Protein AF-A0A7S4FMS3-F1 (afdb_monomer_lite)

Structure (mmCIF, N/CA/C/O backbone):
data_AF-A0A7S4FMS3-F1
#
_entry.id   AF-A0A7S4FMS3-F1
#
loop_
_atom_site.group_PDB
_atom_site.id
_atom_site.type_symbol
_atom_site.label_atom_id
_atom_site.label_alt_id
_atom_site.label_comp_id
_atom_site.label_asym_id
_atom_site.label_entity_id
_atom_site.label_seq_id
_atom_site.pdbx_PDB_ins_code
_atom_site.Cartn_x
_atom_site.Cartn_y
_atom_site.Cartn_z
_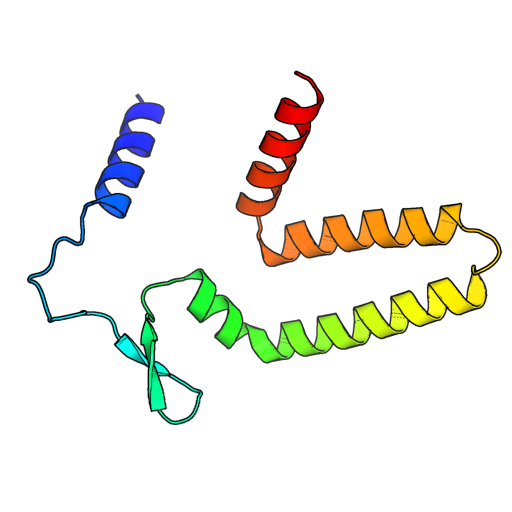atom_site.occupancy
_atom_site.B_iso_or_equiv
_atom_site.auth_seq_id
_atom_site.auth_comp_id
_atom_site.auth_asym_id
_atom_site.auth_atom_id
_atom_site.pdbx_PDB_model_num
ATOM 1 N N . LEU A 1 1 ? 26.649 23.965 -5.077 1.00 46.44 1 LEU A N 1
ATOM 2 C CA . LEU A 1 1 ? 27.291 23.131 -6.122 1.00 46.44 1 LEU A CA 1
ATOM 3 C C . LEU A 1 1 ? 26.547 21.806 -6.352 1.00 46.44 1 LEU A C 1
ATOM 5 O O . LEU A 1 1 ? 26.265 21.515 -7.502 1.00 46.44 1 LEU A O 1
ATOM 9 N N . ALA A 1 2 ? 26.116 21.070 -5.314 1.00 49.88 2 ALA A N 1
ATOM 10 C CA . ALA A 1 2 ? 25.340 19.823 -5.475 1.00 49.88 2 ALA A CA 1
ATOM 11 C C . ALA A 1 2 ? 23.925 19.992 -6.088 1.00 49.88 2 ALA A C 1
ATOM 13 O O . ALA A 1 2 ? 23.486 19.149 -6.861 1.00 49.88 2 ALA A O 1
ATOM 14 N N . GLY A 1 3 ? 23.225 21.099 -5.801 1.00 47.09 3 GLY A N 1
ATOM 15 C CA . GLY A 1 3 ? 21.862 21.335 -6.314 1.00 47.09 3 GLY A CA 1
ATOM 16 C C . GLY A 1 3 ? 21.779 21.646 -7.814 1.00 47.09 3 GLY A C 1
ATOM 17 O O . GLY A 1 3 ? 20.787 21.314 -8.450 1.00 47.09 3 GLY A O 1
ATOM 18 N N . ILE A 1 4 ? 22.838 22.224 -8.393 1.00 59.59 4 ILE A N 1
ATOM 19 C CA . ILE A 1 4 ? 22.902 22.523 -9.834 1.00 59.59 4 ILE A CA 1
ATOM 20 C C . ILE A 1 4 ? 23.151 21.232 -10.620 1.00 59.59 4 ILE A C 1
ATOM 22 O O . ILE A 1 4 ? 22.503 21.008 -11.632 1.00 59.59 4 ILE A O 1
ATOM 26 N N . GLY A 1 5 ? 24.011 20.340 -10.111 1.00 59.66 5 GLY A N 1
ATOM 27 C CA . GLY A 1 5 ? 24.220 19.018 -10.709 1.00 59.66 5 GLY A CA 1
ATOM 28 C C . GLY A 1 5 ? 22.946 18.169 -10.726 1.00 59.66 5 GLY A C 1
ATOM 29 O O . GLY A 1 5 ? 22.653 17.540 -11.736 1.00 59.66 5 GLY A O 1
ATOM 30 N N . TYR A 1 6 ? 22.149 18.217 -9.653 1.00 59.34 6 TYR A N 1
ATOM 31 C CA . TYR A 1 6 ? 20.861 17.517 -9.593 1.00 59.34 6 TYR A CA 1
ATOM 32 C C . TYR A 1 6 ? 19.832 18.105 -10.568 1.00 59.34 6 TYR A C 1
ATOM 34 O O . TYR A 1 6 ? 19.172 17.360 -11.282 1.00 59.34 6 TYR A O 1
ATOM 42 N N . ALA A 1 7 ? 19.737 19.435 -10.660 1.00 56.91 7 ALA A N 1
ATOM 43 C CA . ALA A 1 7 ? 18.845 20.091 -11.614 1.00 56.91 7 ALA A CA 1
ATOM 44 C C . ALA A 1 7 ? 19.245 19.808 -13.073 1.00 56.91 7 ALA A C 1
ATOM 46 O O . ALA A 1 7 ? 18.383 19.531 -13.898 1.00 56.91 7 ALA A O 1
ATOM 47 N N . CYS A 1 8 ? 20.544 19.816 -13.390 1.00 58.78 8 CYS A N 1
ATOM 48 C CA . CYS A 1 8 ? 21.042 19.474 -14.724 1.00 58.78 8 CYS A CA 1
ATOM 49 C C . CYS A 1 8 ? 20.832 17.994 -15.072 1.00 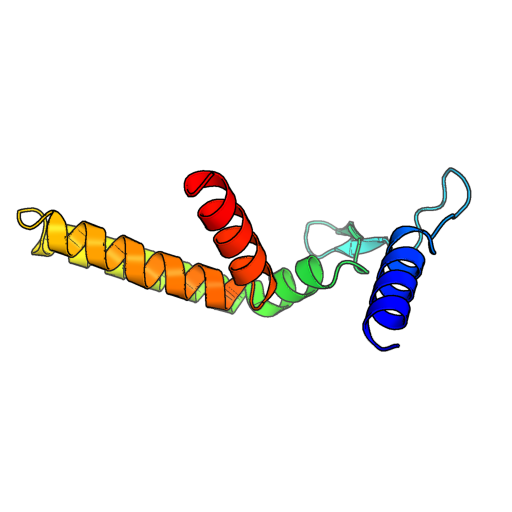58.78 8 CYS A C 1
ATOM 51 O O . CYS A 1 8 ? 20.512 17.702 -16.218 1.00 58.78 8 CYS A O 1
ATOM 53 N N . PHE A 1 9 ? 20.966 17.080 -14.105 1.00 64.06 9 PHE A N 1
ATOM 54 C CA . PHE A 1 9 ? 20.658 15.661 -14.301 1.00 64.06 9 PHE A CA 1
ATOM 55 C C . PHE A 1 9 ? 19.170 15.452 -14.600 1.00 64.06 9 PHE A C 1
ATOM 57 O O . PHE A 1 9 ? 18.841 14.808 -15.584 1.00 64.06 9 PHE A O 1
ATOM 64 N N . VAL A 1 10 ? 18.279 16.077 -13.822 1.00 61.72 10 VAL A N 1
ATOM 65 C CA . VAL A 1 10 ? 16.826 15.997 -14.045 1.00 61.72 10 VAL A CA 1
ATOM 66 C C . VAL A 1 10 ? 16.432 16.610 -15.388 1.00 61.72 10 VAL A C 1
ATOM 68 O O . VAL A 1 10 ? 15.600 16.046 -16.076 1.00 61.72 10 VAL A O 1
ATOM 71 N N . ILE A 1 11 ? 17.030 17.735 -15.794 1.00 58.66 11 ILE A N 1
ATOM 72 C CA . ILE A 1 11 ? 16.745 18.369 -17.093 1.00 58.66 11 ILE A CA 1
ATOM 73 C C . ILE A 1 11 ? 17.271 17.521 -18.261 1.00 58.66 11 ILE A C 1
ATOM 75 O O . ILE A 1 11 ? 16.595 17.420 -19.279 1.00 58.66 11 ILE A O 1
ATOM 79 N N . TRP A 1 12 ? 18.447 16.902 -18.130 1.00 61.00 12 TRP A N 1
ATOM 80 C CA . TRP A 1 12 ? 18.982 15.983 -19.140 1.00 61.00 12 TRP A CA 1
ATOM 81 C C . TRP A 1 12 ? 18.133 14.713 -19.264 1.00 61.00 12 TRP A C 1
ATOM 83 O O . TRP A 1 12 ? 17.894 14.253 -20.371 1.00 61.00 12 TRP A O 1
ATOM 93 N N . ASP A 1 13 ? 17.631 14.188 -18.149 1.00 61.31 13 ASP A N 1
ATOM 94 C CA . ASP A 1 13 ? 16.712 13.045 -18.114 1.00 61.31 13 ASP A CA 1
ATOM 95 C C . ASP A 1 13 ? 15.331 13.403 -18.704 1.00 61.31 13 ASP A C 1
ATOM 97 O O . ASP A 1 13 ? 14.758 12.633 -19.465 1.00 61.31 13 ASP A O 1
ATOM 101 N N . LEU A 1 14 ? 14.829 14.622 -18.452 1.00 51.41 14 LEU A N 1
ATOM 102 C CA . LEU A 1 14 ? 13.537 15.092 -18.977 1.00 51.41 14 LEU A CA 1
ATOM 103 C C . LEU A 1 14 ? 13.551 15.438 -20.477 1.00 51.41 14 LEU A C 1
ATOM 105 O O . LEU A 1 14 ? 12.501 15.397 -21.115 1.00 51.41 14 LEU A O 1
ATOM 109 N N . PHE A 1 15 ? 14.695 15.870 -21.020 1.00 52.91 15 PHE A N 1
ATOM 110 C CA . PHE A 1 15 ? 14.810 16.409 -22.387 1.00 52.91 15 PHE A CA 1
ATOM 111 C C . PHE A 1 15 ? 15.807 15.658 -23.284 1.00 52.91 15 PHE A C 1
ATOM 113 O O . PHE A 1 15 ? 15.976 16.034 -24.443 1.00 52.91 15 PHE A O 1
ATOM 120 N N . GLY A 1 16 ? 16.483 14.626 -22.777 1.00 50.22 16 GLY A N 1
ATOM 121 C CA . GLY A 1 16 ? 17.525 13.894 -23.501 1.00 50.22 16 GLY A CA 1
ATOM 122 C C . GLY A 1 16 ? 17.019 13.012 -24.643 1.00 50.22 16 GLY A C 1
ATOM 123 O O . GLY A 1 16 ? 17.825 12.606 -25.475 1.00 50.22 16 GLY A O 1
ATOM 124 N N . ASP A 1 17 ? 15.712 12.758 -24.724 1.00 51.00 17 ASP A N 1
ATOM 125 C CA . ASP A 1 17 ? 15.139 11.755 -25.629 1.00 51.00 17 ASP A CA 1
ATOM 126 C C . ASP A 1 17 ? 14.322 12.370 -26.781 1.00 51.00 17 ASP A C 1
ATOM 128 O O . ASP A 1 17 ? 13.188 11.991 -27.075 1.00 51.00 17 ASP A O 1
ATOM 132 N N . VAL A 1 18 ? 14.891 13.378 -27.452 1.00 53.69 18 VAL A N 1
ATOM 133 C CA . VAL A 1 18 ? 14.301 13.928 -28.684 1.00 53.69 18 VAL A CA 1
ATOM 134 C C . VAL A 1 18 ? 14.656 13.008 -29.855 1.00 53.69 18 VAL A C 1
ATOM 136 O O . VAL A 1 18 ? 15.651 13.220 -30.548 1.00 53.69 18 VAL A O 1
ATOM 139 N N . THR A 1 19 ? 13.847 11.973 -30.077 1.00 50.78 19 THR A N 1
ATOM 140 C CA . THR A 1 19 ? 13.906 11.128 -31.280 1.00 50.78 19 THR A CA 1
ATOM 141 C C . THR A 1 19 ? 12.865 11.551 -32.325 1.00 50.78 19 THR A C 1
ATOM 143 O O . THR A 1 19 ? 11.839 12.159 -32.017 1.00 50.78 19 THR A O 1
ATOM 146 N N . GLU A 1 20 ? 13.181 11.291 -33.598 1.00 48.66 20 GLU A N 1
ATOM 147 C CA . GLU A 1 20 ? 12.405 11.721 -34.767 1.00 48.66 20 GLU A CA 1
ATOM 148 C C . GLU A 1 20 ? 10.937 11.244 -34.745 1.00 48.66 20 GLU A C 1
ATOM 150 O O . GLU 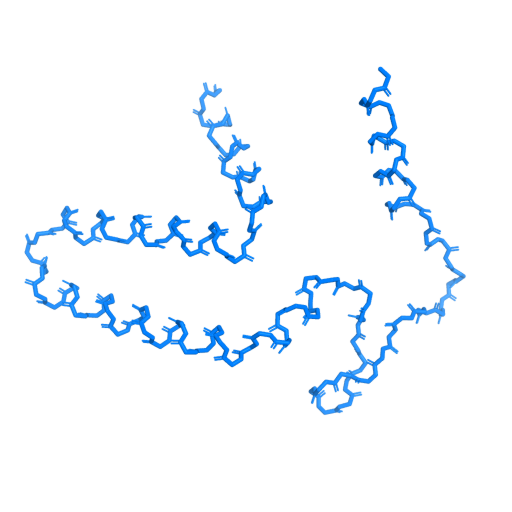A 1 20 ? 10.632 10.167 -34.219 1.00 48.66 20 GLU A O 1
ATOM 155 N N . PRO A 1 21 ? 10.000 12.014 -35.340 1.00 40.94 21 PRO A N 1
ATOM 156 C CA . PRO A 1 21 ? 8.577 11.701 -35.295 1.00 40.94 21 PRO A CA 1
ATOM 157 C C . PRO A 1 21 ? 8.283 10.356 -35.974 1.00 40.94 21 PRO A C 1
ATOM 159 O O . PRO A 1 21 ? 8.285 10.247 -37.197 1.00 40.94 21 PRO A O 1
ATOM 162 N N . GLY A 1 22 ? 7.990 9.336 -35.162 1.00 52.62 22 GLY A N 1
ATOM 163 C CA . GLY A 1 22 ? 7.499 8.030 -35.617 1.00 52.62 22 GLY A CA 1
ATOM 164 C C . GLY A 1 22 ? 8.324 6.816 -35.189 1.00 52.62 22 GLY A C 1
ATOM 165 O O . GLY A 1 22 ? 7.878 5.695 -35.426 1.00 52.62 22 GLY A O 1
ATOM 166 N N . GLN A 1 23 ? 9.475 6.998 -34.536 1.00 45.81 23 GLN A N 1
ATOM 167 C CA . GLN A 1 23 ? 10.318 5.885 -34.098 1.00 45.81 23 GLN A CA 1
ATOM 168 C C . GLN A 1 23 ? 10.451 5.879 -32.574 1.00 45.81 23 GLN A C 1
ATOM 170 O O . GLN A 1 23 ? 11.409 6.390 -32.008 1.00 45.81 23 GLN A O 1
ATOM 175 N N . VAL A 1 24 ? 9.456 5.298 -31.908 1.00 53.88 24 VAL A N 1
ATOM 176 C CA . VAL A 1 24 ? 9.447 5.152 -30.451 1.00 53.88 24 VAL A CA 1
ATOM 177 C C . VAL A 1 24 ? 10.447 4.042 -30.080 1.00 53.88 24 VAL A C 1
ATOM 179 O O . VAL A 1 24 ? 10.138 2.853 -30.178 1.00 53.88 24 VAL A O 1
ATOM 182 N N . GLN A 1 25 ? 11.694 4.413 -29.776 1.00 57.31 25 GLN A N 1
ATOM 183 C CA . GLN A 1 25 ? 12.710 3.478 -29.278 1.00 57.31 25 GLN A CA 1
ATOM 184 C C . GLN A 1 25 ? 12.336 3.044 -27.850 1.00 57.31 25 GLN A C 1
ATOM 186 O O . GLN A 1 25 ? 11.820 3.851 -27.087 1.00 57.31 25 GLN A O 1
ATOM 191 N N . GLY A 1 26 ? 12.546 1.769 -27.494 1.00 61.69 26 GLY A N 1
ATOM 192 C CA . GLY A 1 26 ? 12.289 1.265 -26.129 1.00 61.69 26 GLY A CA 1
ATOM 193 C C . GLY A 1 26 ? 11.007 0.479 -25.892 1.00 61.69 26 GLY A C 1
ATOM 194 O O . GLY A 1 26 ? 10.780 -0.020 -24.789 1.00 61.69 26 GLY A O 1
ATOM 195 N N . LEU A 1 27 ? 10.182 0.324 -26.926 1.00 63.03 27 LEU A N 1
ATOM 196 C CA . LEU A 1 27 ? 9.038 -0.574 -26.872 1.00 63.03 27 LEU A CA 1
ATOM 197 C C . LEU A 1 27 ? 9.478 -2.016 -27.111 1.00 63.03 27 LEU A C 1
ATOM 199 O O . LEU A 1 27 ? 9.754 -2.422 -28.240 1.00 63.03 27 LEU A O 1
ATOM 203 N N . GLU A 1 28 ? 9.488 -2.797 -26.041 1.00 69.06 28 GLU A N 1
ATOM 204 C CA . GLU A 1 28 ? 9.704 -4.237 -26.100 1.00 69.06 28 GLU A CA 1
ATOM 205 C C . GLU A 1 28 ? 8.360 -4.977 -26.013 1.00 69.06 28 GLU A C 1
ATOM 207 O O . GLU A 1 28 ? 7.394 -4.468 -25.427 1.00 69.06 28 GLU A O 1
ATOM 212 N N . PRO A 1 29 ? 8.244 -6.176 -26.612 1.00 67.94 29 PRO A N 1
ATOM 213 C CA . PRO A 1 29 ? 7.049 -6.998 -26.475 1.00 67.94 29 PRO A CA 1
ATOM 214 C C . PRO A 1 29 ? 6.809 -7.345 -25.001 1.00 67.94 29 PRO A C 1
ATOM 216 O O . PRO A 1 29 ? 7.560 -8.100 -24.388 1.00 67.94 29 PRO A O 1
ATOM 219 N N . GLY A 1 30 ? 5.742 -6.782 -24.438 1.00 66.69 30 GLY A N 1
ATOM 220 C CA . GLY A 1 30 ? 5.345 -6.981 -23.055 1.00 66.69 30 GLY A CA 1
ATOM 221 C C . GLY A 1 30 ? 4.627 -8.306 -22.813 1.00 66.69 30 GLY A C 1
ATOM 222 O O . GLY A 1 30 ? 4.157 -8.988 -23.727 1.00 66.69 30 GLY A O 1
ATOM 223 N N . PHE A 1 31 ? 4.477 -8.636 -21.531 1.00 66.50 31 PHE A N 1
ATOM 224 C CA . PHE A 1 31 ? 3.854 -9.874 -21.052 1.00 66.50 31 PHE A CA 1
ATOM 225 C C . PHE A 1 31 ? 2.390 -10.065 -21.512 1.00 66.50 31 PHE A C 1
ATOM 227 O O . PHE A 1 31 ? 1.922 -11.189 -21.690 1.00 66.50 31 PHE A O 1
ATOM 234 N N . LEU A 1 32 ? 1.647 -8.976 -21.739 1.00 67.31 32 LEU A N 1
ATOM 235 C CA . LEU A 1 32 ? 0.230 -9.008 -22.114 1.00 67.31 32 LEU A CA 1
ATOM 236 C C . LEU A 1 32 ? 0.058 -9.120 -23.636 1.00 67.31 32 LEU A C 1
ATOM 238 O O . LEU A 1 32 ? 0.082 -8.118 -24.346 1.00 67.31 32 LEU A O 1
ATOM 242 N N . PHE A 1 33 ? -0.149 -10.342 -24.134 1.00 73.75 33 PHE A N 1
ATOM 243 C CA . PHE A 1 33 ? -0.477 -10.639 -25.542 1.00 73.75 33 PHE A CA 1
ATOM 244 C C . PHE A 1 33 ? 0.505 -10.058 -26.576 1.00 73.75 33 PHE A C 1
ATOM 246 O O . PHE A 1 33 ? 0.107 -9.733 -27.694 1.00 73.75 33 PHE A O 1
ATOM 253 N N . GLY A 1 34 ? 1.781 -9.896 -26.210 1.00 66.25 34 GLY A N 1
ATOM 254 C CA . GLY A 1 34 ? 2.783 -9.287 -27.088 1.00 66.25 34 GLY A CA 1
ATOM 255 C C . GLY A 1 34 ? 2.528 -7.804 -27.366 1.00 66.25 34 GLY A C 1
ATOM 256 O O . GLY A 1 34 ? 3.074 -7.258 -28.323 1.00 66.25 34 GLY A O 1
ATOM 257 N N . ARG A 1 35 ? 1.693 -7.141 -26.551 1.00 71.56 35 ARG A N 1
ATOM 258 C CA . ARG A 1 35 ? 1.519 -5.693 -26.607 1.00 71.56 35 ARG A CA 1
ATOM 259 C C . ARG A 1 35 ? 2.867 -5.051 -26.319 1.00 71.56 35 ARG A C 1
ATOM 261 O O . ARG A 1 35 ? 3.457 -5.290 -25.271 1.00 71.56 35 ARG A O 1
ATOM 268 N N . LEU A 1 36 ? 3.317 -4.223 -27.250 1.00 68.94 36 LEU A N 1
ATOM 269 C CA . LEU A 1 36 ? 4.508 -3.413 -27.074 1.00 68.94 36 LEU A CA 1
ATOM 270 C C . LEU A 1 36 ? 4.321 -2.502 -25.854 1.00 68.94 36 LEU A C 1
ATOM 272 O O . LEU A 1 36 ? 3.333 -1.766 -25.762 1.00 68.94 36 LEU A O 1
ATOM 276 N N . THR A 1 37 ? 5.254 -2.587 -24.916 1.00 67.56 37 THR A N 1
ATOM 277 C CA . THR A 1 37 ? 5.293 -1.782 -23.695 1.00 67.56 37 THR A CA 1
ATOM 278 C C . THR A 1 37 ? 6.626 -1.073 -23.605 1.00 67.56 37 THR A C 1
ATOM 280 O O . THR A 1 37 ? 7.653 -1.648 -23.954 1.00 67.56 37 THR A O 1
ATOM 283 N N . ASP A 1 38 ? 6.589 0.163 -23.126 1.00 68.50 38 ASP A N 1
ATOM 284 C CA . ASP A 1 38 ? 7.788 0.916 -22.792 1.00 68.50 38 ASP A CA 1
ATOM 285 C C . ASP A 1 38 ? 8.497 0.235 -21.610 1.00 68.50 38 ASP A C 1
ATOM 287 O O . ASP A 1 38 ? 7.942 0.146 -20.513 1.00 68.50 38 ASP A O 1
ATOM 291 N N . MET A 1 39 ? 9.676 -0.334 -21.867 1.00 65.38 39 MET A N 1
ATOM 292 C CA . MET A 1 39 ? 10.499 -1.026 -20.865 1.00 65.38 39 MET A CA 1
ATOM 293 C C . MET A 1 39 ? 11.592 -0.126 -20.270 1.00 65.38 39 MET A C 1
ATOM 295 O O . MET A 1 39 ? 12.320 -0.569 -19.373 1.00 65.38 39 MET A O 1
ATOM 299 N N . TYR A 1 40 ? 11.718 1.126 -20.732 1.00 67.75 40 TYR A N 1
ATOM 300 C CA . TYR A 1 40 ? 12.618 2.099 -20.107 1.00 67.75 40 TYR A CA 1
ATOM 301 C C . TYR A 1 40 ? 12.061 2.639 -18.792 1.00 67.75 40 TYR A C 1
ATOM 303 O O . TYR A 1 40 ? 12.844 2.987 -17.906 1.00 67.75 40 TYR A O 1
ATOM 311 N N . ASP A 1 41 ? 10.737 2.634 -18.621 1.00 70.31 41 ASP A N 1
ATOM 312 C CA . ASP A 1 41 ? 10.110 2.997 -17.357 1.00 70.31 41 ASP A CA 1
ATOM 313 C C . ASP A 1 41 ? 10.457 1.967 -16.265 1.00 70.31 41 ASP A C 1
ATOM 315 O O . ASP A 1 41 ? 9.941 0.844 -16.207 1.00 70.31 41 ASP A O 1
ATOM 319 N N . ILE A 1 42 ? 11.362 2.379 -15.374 1.00 69.38 42 ILE A N 1
ATOM 320 C CA . ILE A 1 42 ? 11.811 1.600 -14.218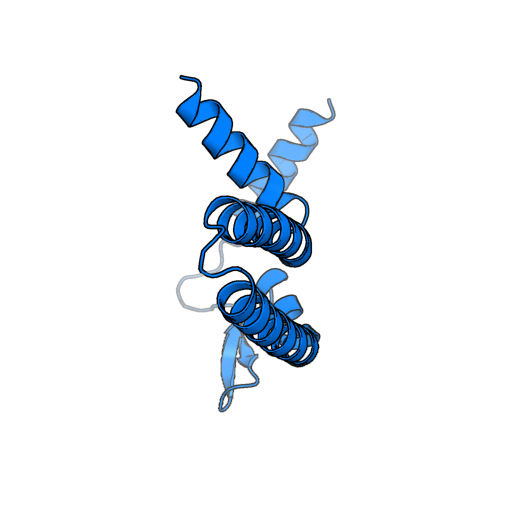 1.00 69.38 42 ILE A CA 1
ATOM 321 C C . ILE A 1 42 ? 10.641 1.217 -13.307 1.00 69.38 42 ILE A C 1
ATOM 323 O O . ILE A 1 42 ? 10.624 0.102 -12.792 1.00 69.38 42 ILE A O 1
ATOM 327 N N . GLN A 1 43 ? 9.642 2.091 -13.145 1.00 70.06 43 GLN A N 1
ATOM 328 C CA . GLN A 1 43 ? 8.485 1.817 -12.293 1.00 70.06 43 GLN A CA 1
ATOM 329 C C . GLN A 1 43 ? 7.600 0.736 -12.912 1.00 70.06 43 GLN A C 1
ATOM 331 O O . GLN A 1 43 ? 7.105 -0.145 -12.205 1.00 70.06 43 GLN A O 1
ATOM 336 N N . TRP A 1 44 ? 7.415 0.782 -14.234 1.00 71.62 44 TRP A N 1
ATOM 337 C CA . TRP A 1 44 ? 6.643 -0.226 -14.954 1.00 71.62 44 TRP A CA 1
ATOM 338 C C . TRP A 1 44 ? 7.306 -1.602 -14.880 1.00 71.62 44 TRP A C 1
ATOM 340 O O . TRP A 1 44 ? 6.636 -2.590 -14.572 1.00 71.62 44 TRP A O 1
ATOM 350 N N . ARG A 1 45 ? 8.623 -1.675 -15.099 1.00 74.56 45 ARG A N 1
ATOM 351 C CA . ARG A 1 45 ? 9.372 -2.934 -14.997 1.00 74.56 45 ARG A CA 1
ATOM 352 C C . ARG A 1 45 ? 9.337 -3.505 -13.579 1.00 74.56 45 ARG A C 1
ATOM 354 O O . ARG A 1 45 ? 8.966 -4.665 -13.409 1.00 74.56 45 ARG A O 1
ATOM 361 N N . ASP A 1 46 ? 9.608 -2.683 -12.567 1.00 73.69 46 ASP A N 1
ATOM 362 C CA . ASP A 1 46 ? 9.597 -3.117 -11.166 1.00 73.69 46 ASP A CA 1
ATOM 363 C C . ASP A 1 46 ? 8.209 -3.606 -10.723 1.00 73.69 46 ASP A C 1
ATOM 365 O O . ASP A 1 46 ? 8.102 -4.564 -9.952 1.00 73.69 46 ASP A O 1
ATOM 369 N N . PHE A 1 47 ? 7.128 -3.002 -11.231 1.00 73.69 47 PHE A N 1
ATOM 370 C CA . PHE A 1 47 ? 5.765 -3.472 -10.978 1.00 73.69 47 PHE A CA 1
ATOM 371 C C . PHE A 1 47 ? 5.535 -4.891 -11.510 1.00 73.69 47 PHE A C 1
ATOM 373 O O . PHE A 1 47 ? 4.959 -5.726 -10.807 1.00 73.69 47 PHE A O 1
ATOM 380 N N . TRP A 1 48 ? 5.990 -5.181 -12.731 1.00 75.69 48 TRP A N 1
ATOM 381 C CA . TRP A 1 48 ? 5.839 -6.504 -13.338 1.00 75.69 48 TRP A CA 1
ATOM 382 C C . TRP A 1 48 ? 6.725 -7.556 -12.680 1.00 75.69 48 TRP A C 1
ATOM 384 O O . TRP A 1 48 ? 6.238 -8.647 -12.374 1.00 75.69 48 TRP A O 1
ATOM 394 N N . ASP A 1 49 ? 7.974 -7.210 -12.383 1.00 79.12 49 ASP A N 1
ATOM 395 C CA . ASP A 1 49 ? 8.917 -8.106 -11.711 1.00 79.12 49 ASP A CA 1
ATOM 396 C C . ASP A 1 49 ? 8.436 -8.484 -10.299 1.00 79.12 49 ASP A C 1
ATOM 398 O O . ASP A 1 49 ? 8.697 -9.587 -9.813 1.00 79.12 49 ASP A O 1
ATOM 402 N N . ASN A 1 50 ? 7.652 -7.610 -9.658 1.00 78.06 50 ASN A N 1
ATOM 403 C CA . ASN A 1 50 ? 7.105 -7.828 -8.319 1.00 78.06 50 ASN A CA 1
ATOM 404 C C . ASN A 1 50 ? 5.601 -8.145 -8.300 1.00 78.06 50 ASN A C 1
ATOM 406 O O . ASN A 1 50 ? 5.017 -8.246 -7.217 1.00 78.06 50 ASN A O 1
ATOM 410 N N . LEU A 1 51 ? 4.958 -8.363 -9.453 1.00 80.88 51 LEU A N 1
ATOM 411 C CA . LEU A 1 51 ? 3.498 -8.504 -9.571 1.00 80.88 51 LEU A CA 1
ATOM 412 C C . LEU A 1 51 ? 2.925 -9.580 -8.636 1.00 80.88 51 LEU A C 1
ATOM 414 O O . LEU A 1 51 ? 1.877 -9.396 -8.017 1.00 80.88 51 LEU A O 1
ATOM 418 N N . LEU A 1 52 ? 3.628 -10.705 -8.503 1.00 79.00 52 LEU A N 1
ATOM 419 C CA . LEU A 1 52 ? 3.214 -11.807 -7.637 1.00 79.00 52 LEU A CA 1
ATOM 420 C C . LEU A 1 52 ? 3.284 -11.428 -6.149 1.00 79.00 52 LEU A C 1
ATOM 422 O O . LEU A 1 52 ? 2.356 -11.722 -5.394 1.00 79.00 52 LEU A O 1
ATOM 426 N N . ILE A 1 53 ? 4.346 -10.733 -5.731 1.00 78.75 53 ILE A N 1
ATOM 427 C CA . ILE A 1 53 ? 4.516 -10.245 -4.354 1.00 78.75 53 ILE A CA 1
ATOM 428 C C . ILE A 1 53 ? 3.442 -9.197 -4.038 1.00 78.75 53 ILE A C 1
ATOM 430 O O . ILE A 1 53 ? 2.799 -9.267 -2.989 1.00 78.75 53 ILE A O 1
ATOM 434 N N . LEU A 1 54 ? 3.186 -8.282 -4.975 1.00 79.56 54 LEU A N 1
ATOM 435 C CA . LEU A 1 54 ? 2.131 -7.273 -4.879 1.00 79.56 54 LEU A CA 1
ATOM 436 C C . LEU A 1 54 ? 0.740 -7.910 -4.784 1.00 79.56 54 LEU A C 1
ATOM 438 O O . LEU A 1 54 ? -0.080 -7.491 -3.967 1.00 79.56 54 LEU A O 1
ATOM 442 N N . GLY A 1 55 ? 0.486 -8.965 -5.562 1.00 81.75 55 GLY A N 1
ATOM 443 C CA . GLY A 1 55 ? -0.755 -9.734 -5.506 1.00 81.75 55 GLY A CA 1
ATOM 444 C C . GLY A 1 55 ? -0.975 -10.394 -4.143 1.00 81.75 55 GLY A C 1
ATOM 445 O O . GLY A 1 55 ? -2.054 -10.265 -3.560 1.00 81.75 55 GLY A O 1
ATOM 446 N N . ILE A 1 56 ? 0.054 -11.045 -3.591 1.00 83.75 56 ILE A N 1
ATOM 447 C CA . ILE A 1 56 ? -0.005 -11.637 -2.245 1.00 83.75 56 ILE A CA 1
ATOM 448 C C . ILE A 1 56 ? -0.272 -10.551 -1.198 1.00 83.75 56 ILE A C 1
ATOM 450 O O . ILE A 1 56 ? -1.165 -10.707 -0.361 1.00 83.75 56 ILE A O 1
ATOM 454 N N . LEU A 1 57 ? 0.454 -9.433 -1.265 1.00 85.12 57 LEU A N 1
ATOM 455 C CA . LEU A 1 57 ? 0.286 -8.311 -0.345 1.00 85.12 57 LEU A CA 1
ATOM 456 C C . LEU A 1 57 ? -1.140 -7.745 -0.398 1.00 85.12 57 LEU A C 1
ATOM 458 O O . LEU A 1 57 ? -1.734 -7.490 0.650 1.00 85.12 57 LEU A O 1
ATOM 462 N N . ALA A 1 58 ? -1.724 -7.615 -1.593 1.00 82.19 58 ALA A N 1
ATOM 463 C CA . ALA A 1 58 ? -3.099 -7.158 -1.773 1.00 82.19 58 ALA A CA 1
ATOM 464 C C . ALA A 1 58 ? -4.117 -8.116 -1.131 1.00 82.19 58 ALA A C 1
ATOM 466 O O . ALA A 1 58 ? -5.035 -7.678 -0.430 1.00 82.19 58 ALA A O 1
ATOM 467 N N . VAL A 1 59 ? -3.948 -9.430 -1.307 1.00 89.94 59 VAL A N 1
ATOM 468 C CA . VAL A 1 59 ? -4.819 -10.440 -0.682 1.00 89.94 59 VAL A CA 1
ATOM 469 C C . VAL A 1 59 ? -4.702 -10.405 0.843 1.00 89.94 59 VAL A C 1
ATOM 471 O O . VAL A 1 59 ? -5.720 -10.418 1.541 1.00 89.94 59 VAL A O 1
ATOM 474 N N . VAL A 1 60 ? -3.483 -10.310 1.378 1.00 89.56 60 VAL A N 1
ATOM 475 C CA . VAL A 1 60 ? -3.245 -10.225 2.827 1.00 89.56 60 VAL A CA 1
ATOM 476 C C . VAL A 1 60 ? -3.858 -8.949 3.400 1.00 89.56 60 VAL A C 1
ATOM 478 O O . VAL A 1 60 ? -4.627 -9.018 4.359 1.00 89.56 60 VAL A O 1
ATOM 481 N N . HIS A 1 61 ? -3.579 -7.795 2.792 1.00 86.75 61 HIS A N 1
ATOM 482 C CA . HIS A 1 61 ? -4.098 -6.506 3.238 1.00 86.75 61 HIS A CA 1
ATOM 483 C C . HIS A 1 61 ? -5.631 -6.479 3.235 1.00 86.75 61 HIS A C 1
ATOM 485 O O . HIS A 1 61 ? -6.249 -6.120 4.236 1.00 86.75 61 HIS A O 1
ATOM 491 N N . THR A 1 62 ? -6.265 -6.913 2.143 1.00 87.50 62 THR A N 1
ATOM 492 C CA . THR A 1 62 ? -7.733 -6.924 2.037 1.00 87.50 62 THR A CA 1
ATOM 493 C C . THR A 1 62 ? -8.383 -7.886 3.028 1.00 87.50 62 THR A C 1
ATOM 495 O O . THR A 1 62 ? -9.416 -7.554 3.616 1.00 87.50 62 THR A O 1
ATOM 498 N N . SER A 1 63 ? -7.774 -9.049 3.266 1.00 92.75 63 SER A N 1
ATOM 499 C CA . SER A 1 63 ? -8.245 -10.011 4.266 1.00 92.75 63 SER A CA 1
ATOM 500 C C . SER A 1 63 ? -8.148 -9.432 5.677 1.00 92.75 63 SER A C 1
ATOM 502 O O . SER A 1 63 ? -9.114 -9.488 6.439 1.00 92.75 63 SER A O 1
ATOM 504 N N . LEU A 1 64 ? -7.019 -8.802 6.005 1.00 90.50 64 LEU A N 1
ATOM 505 C CA . LEU A 1 64 ? -6.789 -8.195 7.312 1.00 90.50 64 LEU A CA 1
ATOM 506 C C . LEU A 1 64 ? -7.717 -6.995 7.548 1.00 90.50 64 LEU A C 1
ATOM 508 O O . LEU A 1 64 ? -8.334 -6.899 8.605 1.00 90.50 64 LEU A O 1
ATOM 512 N N . ALA A 1 65 ? -7.919 -6.146 6.539 1.00 88.56 65 ALA A N 1
ATOM 513 C CA . ALA A 1 65 ? -8.859 -5.032 6.604 1.00 88.56 65 ALA A CA 1
ATOM 514 C C . ALA A 1 65 ? -10.304 -5.508 6.826 1.00 88.56 65 ALA A C 1
ATOM 516 O O . ALA A 1 65 ? -11.049 -4.910 7.603 1.00 88.56 65 ALA A O 1
ATOM 517 N N . ARG A 1 66 ? -10.714 -6.612 6.185 1.00 92.25 66 ARG A N 1
ATOM 518 C CA . ARG A 1 66 ? -12.029 -7.230 6.425 1.00 92.25 66 ARG A CA 1
ATOM 519 C C . ARG A 1 66 ? -12.156 -7.762 7.850 1.00 92.25 66 ARG A C 1
ATOM 521 O O . ARG A 1 66 ? -13.184 -7.521 8.476 1.00 92.25 66 ARG A O 1
ATOM 528 N N . LEU A 1 67 ? -11.125 -8.425 8.375 1.00 92.88 67 LEU A N 1
ATOM 529 C CA . LEU A 1 67 ? -11.109 -8.911 9.758 1.00 92.88 67 LEU A CA 1
ATOM 530 C C . LEU A 1 67 ? -11.205 -7.753 10.757 1.00 92.88 67 LEU A C 1
ATOM 532 O O . LEU A 1 67 ? -12.051 -7.785 11.647 1.00 92.88 67 LEU A O 1
ATOM 536 N N . VAL A 1 68 ? -10.404 -6.700 10.579 1.00 90.06 68 VAL A N 1
ATOM 537 C CA . VAL A 1 68 ? -10.429 -5.515 11.448 1.00 90.06 68 VAL A CA 1
ATOM 538 C C . VAL A 1 68 ? -11.808 -4.861 11.431 1.00 90.06 68 VAL A C 1
ATOM 540 O O . VAL A 1 68 ? -12.369 -4.594 12.491 1.00 90.06 68 VAL A O 1
ATOM 543 N N . ARG A 1 69 ? -12.411 -4.673 10.252 1.00 90.56 69 ARG A N 1
ATOM 544 C CA . ARG A 1 69 ? -13.776 -4.136 10.153 1.00 90.56 69 ARG A CA 1
ATOM 545 C C . ARG A 1 69 ? -14.804 -5.054 10.811 1.00 90.56 69 ARG A C 1
ATOM 547 O O . ARG A 1 69 ? -15.714 -4.554 11.456 1.00 90.56 69 ARG A O 1
ATOM 554 N N . HIS A 1 70 ? -14.656 -6.373 10.701 1.00 92.69 70 HIS A N 1
ATOM 555 C CA . HIS A 1 70 ? -15.580 -7.328 11.313 1.00 92.69 70 HIS A CA 1
ATOM 556 C C . HIS A 1 70 ? -15.532 -7.294 12.850 1.00 92.69 70 HIS A C 1
ATOM 558 O O . HIS A 1 70 ? -16.574 -7.191 13.499 1.00 92.69 70 HIS A O 1
ATOM 564 N N . PHE A 1 71 ? -14.332 -7.327 13.438 1.00 93.06 71 PHE A N 1
ATOM 565 C CA . PHE A 1 71 ? -14.160 -7.359 14.894 1.00 93.06 71 PHE A CA 1
ATOM 566 C C . PHE A 1 71 ? -14.327 -5.987 15.556 1.00 93.06 71 PHE A C 1
ATOM 568 O O . PHE A 1 71 ? -14.862 -5.899 16.660 1.00 93.06 71 PHE A O 1
ATOM 575 N N . PHE A 1 72 ? -13.925 -4.909 14.881 1.00 89.81 72 PHE A N 1
ATOM 576 C CA . PHE A 1 72 ? -13.901 -3.554 15.440 1.00 89.81 72 PHE A CA 1
ATOM 577 C C . PHE A 1 72 ? -14.939 -2.615 14.811 1.00 89.81 72 PHE A C 1
ATOM 579 O O . PHE A 1 72 ? -14.824 -1.403 14.952 1.00 89.81 72 PHE A O 1
ATOM 586 N N . GLN A 1 73 ? -15.995 -3.143 14.181 1.00 81.75 73 GLN A N 1
ATOM 587 C CA . GLN A 1 73 ? -17.073 -2.355 13.552 1.00 81.75 73 GLN A CA 1
ATOM 588 C C . GLN A 1 73 ? -17.675 -1.256 14.447 1.00 81.75 73 GLN A C 1
ATOM 590 O O . GLN A 1 73 ? -18.058 -0.201 13.952 1.00 81.75 73 GLN A O 1
ATOM 595 N N . ARG A 1 74 ? -17.755 -1.477 15.768 1.00 83.19 74 ARG A N 1
ATOM 596 C CA . ARG A 1 74 ? -18.276 -0.485 16.731 1.00 83.19 74 ARG A CA 1
ATOM 597 C C . ARG A 1 74 ? -17.230 0.536 17.191 1.00 83.19 74 ARG A C 1
ATOM 599 O O . ARG A 1 74 ? -17.585 1.528 17.816 1.00 83.19 74 ARG A O 1
ATOM 606 N N . HIS A 1 75 ? -15.961 0.309 16.873 1.00 85.62 75 HIS A N 1
ATOM 607 C CA . HIS A 1 75 ? -14.832 1.160 17.227 1.00 85.62 75 HIS A CA 1
ATOM 608 C C . HIS A 1 75 ? -14.269 1.818 15.964 1.00 85.62 75 HIS A C 1
ATOM 610 O O . HIS A 1 75 ? -13.178 1.486 15.499 1.00 85.62 75 HIS A O 1
ATOM 616 N N . SER A 1 76 ? -15.017 2.779 15.414 1.00 84.31 76 SER A N 1
ATOM 617 C CA . SER A 1 76 ? -14.656 3.507 14.185 1.00 84.31 76 SER A CA 1
ATOM 618 C C . SER A 1 76 ? -13.244 4.105 14.225 1.00 84.31 76 SER A C 1
ATOM 620 O O . SER A 1 76 ? -12.538 4.088 13.221 1.00 84.31 76 SER A O 1
ATOM 622 N N . GLN A 1 77 ? -12.793 4.552 15.400 1.00 88.62 77 GLN A N 1
ATOM 623 C CA . GLN A 1 77 ? -11.439 5.068 15.619 1.00 88.62 77 GLN A CA 1
ATOM 624 C C . GLN A 1 77 ? -10.346 4.016 15.374 1.00 88.62 77 GLN A C 1
ATOM 626 O O . GLN A 1 77 ? -9.295 4.348 14.830 1.00 88.62 77 GLN A O 1
ATOM 631 N N . VAL A 1 78 ? -10.587 2.750 15.730 1.00 85.69 78 VAL A N 1
ATOM 632 C CA . VAL A 1 78 ? -9.626 1.651 15.527 1.00 85.69 78 VAL A CA 1
ATOM 633 C C . VAL A 1 78 ? -9.527 1.312 14.046 1.00 85.69 78 VAL A C 1
ATOM 635 O O . VAL A 1 78 ? -8.426 1.177 13.520 1.00 85.69 78 VAL A O 1
ATOM 638 N N . VAL A 1 79 ? -10.670 1.243 13.359 1.00 88.12 79 VAL A N 1
ATOM 639 C CA . VAL A 1 79 ? -10.721 0.993 11.912 1.00 88.12 79 VAL A CA 1
ATOM 640 C C . VAL A 1 79 ? -10.024 2.119 11.146 1.00 88.12 79 VAL A C 1
ATOM 642 O O . VAL A 1 79 ? -9.168 1.843 10.312 1.00 88.12 79 VAL A O 1
ATOM 645 N N . SER A 1 80 ? -10.311 3.381 11.481 1.00 84.94 80 SER A N 1
ATOM 646 C CA . SER A 1 80 ? -9.684 4.539 10.834 1.00 84.94 80 SER A CA 1
ATOM 647 C C . SER A 1 80 ? -8.180 4.615 11.100 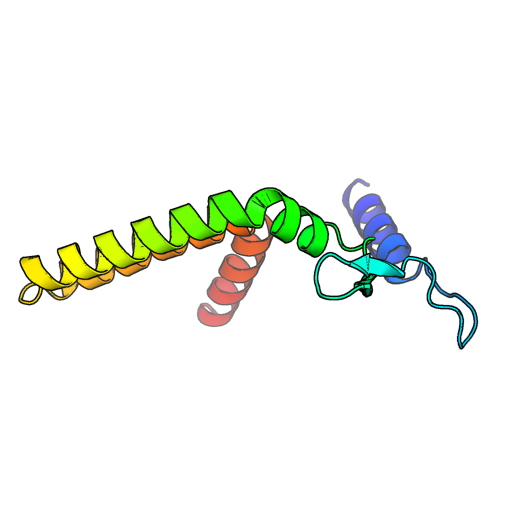1.00 84.94 80 SER A C 1
ATOM 649 O O . SER A 1 80 ? -7.418 4.905 10.182 1.00 84.94 80 SER A O 1
ATOM 651 N N . THR A 1 81 ? -7.739 4.337 12.331 1.00 88.19 81 THR A N 1
ATOM 652 C CA . THR A 1 81 ? -6.306 4.309 12.667 1.00 88.19 81 THR A CA 1
ATOM 653 C C . THR A 1 81 ? -5.592 3.188 11.917 1.00 88.19 81 THR A C 1
ATOM 655 O O . THR A 1 81 ? -4.511 3.408 11.379 1.00 88.19 81 THR A O 1
ATOM 658 N N . TYR A 1 82 ? -6.198 2.000 11.832 1.00 90.06 82 TYR A N 1
ATOM 659 C CA . TYR A 1 82 ? -5.653 0.885 11.059 1.00 90.06 82 TYR A CA 1
ATOM 660 C C . TYR A 1 82 ? -5.514 1.243 9.575 1.00 90.06 82 TYR A C 1
ATOM 662 O O . TYR A 1 82 ? -4.443 1.057 9.001 1.00 90.06 82 TYR A O 1
ATOM 670 N N . GLU A 1 83 ? -6.570 1.784 8.962 1.00 87.50 83 GLU A N 1
ATOM 671 C CA . GLU A 1 83 ? -6.556 2.170 7.547 1.00 87.50 83 GLU A CA 1
ATOM 672 C C . GLU A 1 83 ? -5.504 3.244 7.263 1.00 87.50 83 GLU A C 1
ATOM 674 O O . GLU A 1 83 ? -4.777 3.134 6.278 1.00 87.50 83 GLU A O 1
ATOM 679 N N . LEU A 1 84 ? -5.359 4.227 8.156 1.00 86.19 84 LEU A N 1
ATOM 680 C CA . LEU A 1 84 ? -4.349 5.273 8.031 1.00 86.19 84 LEU A CA 1
ATOM 681 C C . LEU A 1 84 ? -2.928 4.707 8.145 1.00 86.19 84 LEU A C 1
ATOM 683 O O . LEU A 1 84 ? -2.105 4.932 7.264 1.00 86.19 84 LEU A O 1
ATOM 687 N N . VAL A 1 85 ? -2.635 3.951 9.206 1.00 87.12 85 VAL A N 1
ATOM 688 C CA . VAL A 1 85 ? -1.284 3.424 9.464 1.00 87.12 85 VAL A CA 1
ATOM 689 C C . VAL A 1 85 ? -0.861 2.452 8.369 1.00 87.12 85 VAL A C 1
ATOM 691 O O . VAL A 1 85 ? 0.244 2.558 7.835 1.00 87.12 85 VAL A O 1
ATOM 694 N N . VAL A 1 86 ? -1.740 1.516 8.011 1.00 86.56 86 VAL A N 1
ATOM 695 C CA . VAL A 1 86 ? -1.431 0.519 6.986 1.00 86.56 86 VAL A CA 1
ATOM 696 C C . VAL A 1 86 ? -1.388 1.160 5.606 1.00 86.56 86 VAL A C 1
ATOM 698 O O . VAL A 1 86 ? -0.481 0.840 4.846 1.00 86.56 86 VAL A O 1
ATOM 701 N N . GLY A 1 87 ? -2.289 2.095 5.294 1.00 82.69 87 GLY A N 1
ATOM 702 C CA . GLY A 1 87 ? -2.263 2.851 4.042 1.00 82.69 87 GLY A CA 1
ATOM 703 C C . GLY A 1 87 ? -0.964 3.637 3.871 1.00 82.69 87 GLY A C 1
ATOM 704 O O . GLY A 1 87 ? -0.303 3.510 2.843 1.00 82.69 87 GLY A O 1
ATOM 705 N N . CYS A 1 88 ? -0.538 4.369 4.904 1.00 79.44 88 CYS A N 1
ATOM 706 C CA . CYS A 1 88 ? 0.745 5.071 4.904 1.00 79.44 88 CYS A CA 1
ATOM 707 C C . CYS A 1 88 ? 1.924 4.107 4.722 1.00 79.44 88 CYS A C 1
ATOM 709 O O . CYS A 1 88 ? 2.790 4.360 3.888 1.00 79.44 88 CYS A O 1
ATOM 711 N N . GLY A 1 89 ? 1.949 2.987 5.450 1.00 81.50 89 GLY A N 1
ATOM 712 C CA . GLY A 1 89 ? 3.002 1.980 5.308 1.00 81.50 89 GLY A CA 1
ATOM 713 C C . GLY A 1 89 ? 3.073 1.384 3.899 1.00 81.50 89 GLY A C 1
ATOM 714 O O . GLY A 1 89 ? 4.161 1.244 3.348 1.00 81.50 89 GLY A O 1
ATOM 715 N N . LEU A 1 90 ? 1.921 1.087 3.291 1.00 78.81 90 LEU A N 1
ATOM 716 C CA . LEU A 1 90 ? 1.843 0.520 1.943 1.00 78.81 90 LEU A CA 1
ATOM 717 C C . LEU A 1 90 ? 2.307 1.522 0.881 1.00 78.81 90 LEU A C 1
ATOM 719 O O . LEU A 1 90 ? 3.060 1.159 -0.015 1.00 78.81 90 LEU A O 1
ATOM 723 N N . VAL A 1 91 ? 1.908 2.788 1.007 1.00 77.31 91 VAL A N 1
ATOM 724 C CA . VAL A 1 91 ? 2.335 3.868 0.106 1.00 77.31 91 VAL A CA 1
ATOM 725 C C . VAL A 1 91 ? 3.849 4.077 0.182 1.00 77.31 91 VAL A C 1
ATOM 727 O O . VAL A 1 91 ? 4.504 4.171 -0.854 1.00 77.31 91 VAL A O 1
ATOM 730 N N . LEU A 1 92 ? 4.424 4.079 1.388 1.00 76.25 92 LEU A N 1
ATOM 731 C CA . LEU A 1 92 ? 5.875 4.177 1.580 1.00 76.25 92 LEU A CA 1
ATOM 732 C C . LEU A 1 92 ? 6.623 2.965 1.014 1.00 76.25 92 LEU A C 1
ATOM 734 O O . LEU A 1 92 ? 7.693 3.126 0.435 1.00 76.25 92 LEU A O 1
ATOM 738 N N . TYR A 1 93 ? 6.065 1.764 1.171 1.00 75.38 93 TYR A N 1
ATOM 739 C CA . TYR A 1 93 ? 6.659 0.535 0.652 1.00 75.38 93 TYR A CA 1
ATOM 740 C C . TYR A 1 93 ? 6.642 0.481 -0.883 1.00 75.38 93 TYR A C 1
ATOM 742 O O . TYR A 1 93 ? 7.645 0.113 -1.483 1.00 75.38 93 TYR A O 1
ATOM 750 N N . LEU A 1 94 ? 5.529 0.869 -1.515 1.00 71.94 94 LEU A N 1
ATOM 751 C CA . LEU A 1 94 ? 5.357 0.785 -2.969 1.00 71.94 94 LEU A CA 1
ATOM 752 C C . LEU A 1 94 ? 6.059 1.903 -3.741 1.00 71.94 94 LEU A C 1
ATOM 754 O O . LEU A 1 94 ? 6.556 1.666 -4.834 1.00 71.94 94 LEU A O 1
ATOM 758 N N . HIS A 1 95 ? 6.077 3.119 -3.198 1.00 70.19 95 HIS A N 1
ATOM 759 C CA . HIS A 1 95 ? 6.556 4.302 -3.922 1.00 70.19 95 HIS A CA 1
ATOM 760 C C . HIS A 1 95 ? 7.824 4.921 -3.318 1.00 70.19 95 HIS A C 1
ATOM 762 O O . HIS A 1 95 ? 8.280 5.965 -3.788 1.00 70.19 95 HIS A O 1
ATOM 768 N N . GLY A 1 96 ? 8.400 4.314 -2.273 1.00 66.75 96 GLY A N 1
ATOM 769 C CA . GLY A 1 96 ? 9.668 4.741 -1.681 1.00 66.75 96 GLY A CA 1
ATOM 770 C C . GLY A 1 96 ? 9.730 6.247 -1.382 1.00 66.75 96 GLY A C 1
ATOM 771 O O . GLY A 1 96 ? 8.835 6.820 -0.757 1.00 66.75 96 GLY A O 1
ATOM 772 N N . SER A 1 97 ? 10.799 6.911 -1.835 1.00 55.66 97 SER A N 1
ATOM 773 C CA . SER A 1 97 ? 11.032 8.346 -1.612 1.00 55.66 97 SER A CA 1
ATOM 774 C C . SER A 1 97 ? 10.049 9.275 -2.332 1.00 55.66 97 SER A C 1
ATOM 776 O O . SER A 1 97 ? 9.859 10.409 -1.888 1.00 55.66 97 SER A O 1
ATOM 778 N N . ASP A 1 98 ? 9.406 8.822 -3.410 1.00 58.69 98 ASP A N 1
ATOM 779 C CA . ASP A 1 98 ? 8.487 9.655 -4.196 1.00 58.69 98 ASP A CA 1
ATOM 780 C C . ASP A 1 98 ? 7.101 9.766 -3.547 1.00 58.69 98 ASP A C 1
ATOM 782 O O . ASP A 1 98 ? 6.475 10.827 -3.593 1.00 58.69 98 ASP A O 1
ATOM 786 N N . ALA A 1 99 ? 6.671 8.740 -2.808 1.00 59.91 99 ALA A N 1
ATOM 787 C CA . ALA A 1 99 ? 5.492 8.824 -1.943 1.00 59.91 99 ALA A CA 1
ATOM 788 C C . ALA A 1 99 ? 5.648 9.889 -0.847 1.00 59.91 99 ALA A C 1
ATOM 790 O O . ALA A 1 99 ? 4.726 10.662 -0.584 1.00 59.91 99 ALA A O 1
ATOM 791 N N . ILE A 1 100 ? 6.831 9.958 -0.226 1.00 59.50 100 ILE A N 1
ATOM 792 C CA . ILE A 1 100 ? 7.143 10.958 0.805 1.00 59.50 100 ILE A CA 1
ATOM 793 C C . ILE A 1 100 ? 7.071 12.364 0.205 1.00 59.50 100 ILE A C 1
ATOM 795 O O . ILE A 1 100 ? 6.501 13.260 0.822 1.00 59.50 100 ILE A O 1
ATOM 799 N N . ARG A 1 101 ? 7.593 12.560 -1.012 1.00 58.00 101 ARG A N 1
ATOM 800 C CA . ARG A 1 101 ? 7.528 13.849 -1.718 1.00 58.00 101 ARG A CA 1
ATOM 801 C C . ARG A 1 101 ? 6.087 14.289 -1.974 1.00 58.00 101 ARG A C 1
ATOM 803 O O . ARG A 1 101 ? 5.757 15.434 -1.681 1.00 58.00 101 ARG A O 1
ATOM 810 N N . LEU A 1 102 ? 5.221 13.392 -2.447 1.00 60.97 102 LEU A N 1
ATOM 811 C CA . LEU A 1 102 ? 3.804 13.694 -2.687 1.00 60.97 102 LEU A CA 1
ATOM 812 C C . LEU A 1 102 ? 3.048 14.030 -1.395 1.00 60.97 102 LEU A C 1
ATOM 814 O O . LEU A 1 102 ? 2.309 15.014 -1.354 1.00 60.97 102 LEU A O 1
ATOM 818 N N . VAL A 1 103 ? 3.274 13.267 -0.320 1.00 64.88 103 VAL A N 1
ATOM 819 C CA . VAL A 1 103 ? 2.682 13.548 0.998 1.00 64.88 103 VAL A CA 1
ATOM 820 C C . VAL A 1 103 ? 3.173 14.890 1.545 1.00 64.88 103 VAL A C 1
ATOM 822 O O . VAL A 1 103 ? 2.370 15.679 2.037 1.00 64.88 103 VAL A O 1
ATOM 825 N N . MET A 1 104 ? 4.466 15.195 1.413 1.00 61.25 104 MET A N 1
ATOM 826 C CA . MET A 1 104 ? 5.044 16.471 1.847 1.00 61.25 104 MET A CA 1
ATOM 827 C C . MET A 1 104 ? 4.472 17.662 1.070 1.00 61.25 104 MET A C 1
ATOM 829 O O . MET A 1 104 ? 4.121 18.666 1.685 1.00 61.25 104 MET A O 1
ATOM 833 N N . ILE A 1 105 ? 4.319 17.552 -0.255 1.00 68.25 105 ILE A N 1
ATOM 834 C CA . ILE A 1 105 ? 3.672 18.589 -1.077 1.00 68.25 105 ILE A CA 1
ATOM 835 C C . ILE A 1 105 ? 2.215 18.791 -0.634 1.00 68.25 105 ILE A C 1
ATOM 837 O O . ILE A 1 105 ? 1.783 19.929 -0.459 1.00 68.25 105 ILE A O 1
ATOM 841 N N . GLY A 1 106 ? 1.474 17.704 -0.393 1.00 63.72 106 GLY A N 1
ATOM 842 C CA . GLY A 1 106 ? 0.094 17.769 0.093 1.00 63.72 106 GLY A CA 1
ATOM 843 C C . GLY A 1 106 ? -0.037 18.438 1.466 1.00 63.72 106 GLY A C 1
ATOM 844 O O . GLY A 1 106 ? -0.921 19.270 1.658 1.00 63.72 106 GLY A O 1
ATOM 845 N N . LEU A 1 107 ? 0.862 18.128 2.405 1.00 71.31 107 LEU A N 1
ATOM 846 C CA . LEU A 1 107 ? 0.880 18.734 3.741 1.00 71.31 107 LEU A CA 1
ATOM 847 C C . LEU A 1 107 ? 1.235 20.222 3.704 1.00 71.31 107 LEU A C 1
ATOM 849 O O . LEU A 1 107 ? 0.606 21.011 4.402 1.00 71.31 107 LEU A O 1
ATOM 853 N N . ILE A 1 108 ? 2.208 20.614 2.877 1.00 73.25 108 ILE A N 1
ATOM 854 C CA . ILE A 1 108 ? 2.568 22.025 2.687 1.00 73.25 108 ILE A CA 1
ATOM 855 C C . ILE A 1 108 ? 1.385 22.796 2.097 1.00 7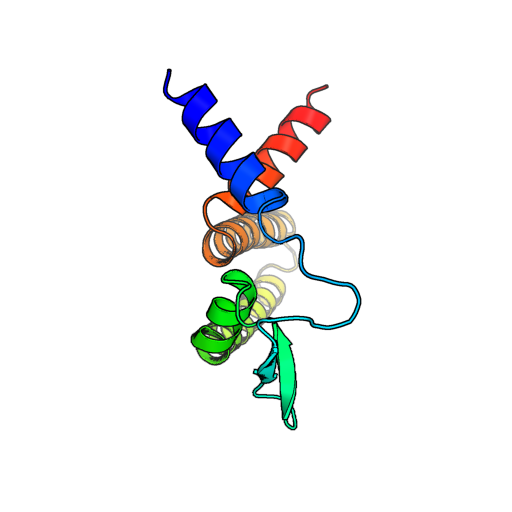3.25 108 ILE A C 1
ATOM 857 O O . ILE A 1 108 ? 1.078 23.882 2.571 1.00 73.25 108 ILE A O 1
ATOM 861 N N . ASN A 1 109 ? 0.687 22.222 1.116 1.00 65.88 109 ASN A N 1
ATOM 862 C CA . ASN A 1 109 ? -0.464 22.863 0.484 1.00 65.88 109 ASN A CA 1
ATOM 863 C C . ASN A 1 109 ? -1.696 22.970 1.403 1.00 65.88 109 ASN A C 1
ATOM 865 O O . ASN A 1 109 ? -2.518 23.848 1.199 1.00 65.88 109 ASN A O 1
ATOM 869 N N . LEU A 1 110 ? -1.840 22.089 2.399 1.00 68.88 110 LEU A N 1
ATOM 870 C CA . LEU A 1 110 ? -2.882 22.202 3.432 1.00 68.88 110 LEU A CA 1
ATOM 871 C C . LEU A 1 110 ? -2.528 23.246 4.506 1.00 68.88 110 LEU A C 1
ATOM 873 O O . LEU A 1 110 ? -3.411 23.775 5.175 1.00 68.88 110 LEU A O 1
ATOM 877 N N . ALA A 1 111 ? -1.232 23.478 4.722 1.00 60.81 111 ALA A N 1
ATOM 878 C CA . ALA A 1 111 ? -0.721 24.410 5.722 1.00 60.81 111 ALA A CA 1
ATOM 879 C C . ALA A 1 111 ? -0.656 25.870 5.231 1.00 60.81 111 ALA A C 1
ATOM 881 O O . ALA A 1 111 ? -0.422 26.762 6.048 1.00 60.81 111 ALA A O 1
ATOM 882 N N . ILE A 1 112 ? -0.834 26.096 3.925 1.00 55.94 112 ILE A N 1
ATOM 883 C CA . ILE A 1 112 ? -0.978 27.409 3.272 1.00 55.94 112 ILE A CA 1
ATOM 884 C C . ILE A 1 112 ? -2.467 27.733 3.149 1.00 55.94 112 ILE A C 1
ATOM 886 O O . ILE A 1 112 ? -2.825 28.901 3.421 1.00 55.94 112 ILE A O 1
#

pLDDT: mean 71.38, std 13.35, range [40.94, 93.06]

Foldseek 3Di:
DVVVVVVVVVVCVVPVDPDDPPDDPQFFQDPPPRPTDRPVPPLVVVCVVCVVVVVVVVVVVVVVLVVCCVVCVVPVVSSVVCCVVVVLVVLCVSVPPVSVVVVVVVVVVVVD

Radius of gyration: 20.25 Å; chains: 1; bounding box: 46×39×53 Å

Secondary structure (DSSP, 8-state):
-HHHHHHHHHHHHHHS----TT--TTEEE-TTTT-EEE-S-HHHHHHHHTHHHHHHHHHHHHHHHHHHHHHHTT-HHHHHHHHHHHHHHHHHHHHHHHHHHHHHHHHHHHH-

Sequence (112 aa):
LAGIGYACFVIWDLFGDVTEPGQVQGLEPGFLFGRLTDMYDIQWRDFWDNLLILGILAVVHTSLARLVRHFFQRHSQVVSTYELVVGCGLVLYLHGSDAIRLVMIGLINLAI

Organism: NCBI:txid73025